Protein AF-A0A7K3QLA0-F1 (afdb_monomer)

Organism: NCBI:txid2340725

Sequence (84 aa):
MRTLAMDIDRRFGGMQHGPTYQAVLKDKSQDDRYYEVLEFASLEAAGRSRHDPEARAFAERMAALCTSPPSFIECDLLESSRPS

Solvent-accessible surface area (backbone atoms only — not comparable to full-atom values): 5508 Å² total; per-residue (Å²): 108,74,73,56,57,57,52,47,61,71,53,39,80,74,43,96,56,35,57,79,41,77,48,80,45,71,44,91,91,39,92,91,41,71,48,77,49,74,40,52,93,39,72,67,38,53,53,51,43,66,71,32,68,68,52,40,58,47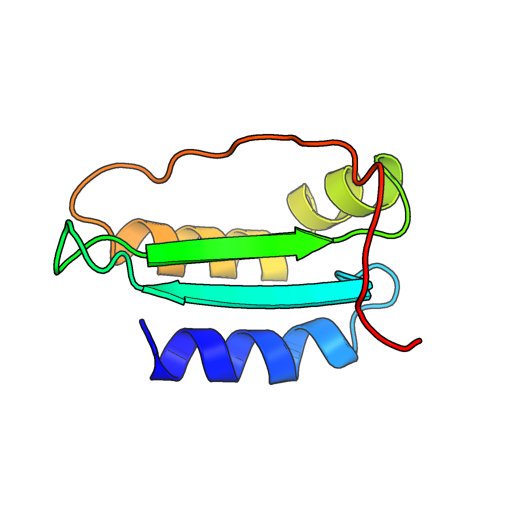,52,51,58,54,40,72,73,43,99,54,82,76,86,87,82,90,78,84,86,86,78,77,90,70,85,130

Radius of gyration: 13.28 Å; Cα contacts (8 Å, |Δi|>4): 59; chains: 1; bounding box: 36×25×33 Å

Secondary structure (DSSP, 8-state):
-HHHHHHHHHHHTT-TT--SEEEEEE-SSSTT-EEEEEE-S-HHHHHHHHH-HHHHHHHHHHHTT-SSPPP----------S--

pLDDT: mean 76.89, std 11.84, range [53.16, 95.56]

Mean predicted aligned error: 6.94 Å

Structure (mmCIF, N/CA/C/O backbone):
data_AF-A0A7K3QLA0-F1
#
_entry.id   AF-A0A7K3QLA0-F1
#
loop_
_atom_site.group_PDB
_atom_site.id
_atom_site.type_symbol
_atom_site.label_atom_id
_atom_site.label_alt_id
_atom_site.label_comp_id
_atom_site.label_asym_id
_atom_site.label_entity_id
_atom_site.label_seq_id
_atom_site.pdbx_PDB_ins_code
_atom_site.Cartn_x
_atom_site.Cartn_y
_atom_site.Cartn_z
_atom_site.occupancy
_atom_site.B_iso_or_equiv
_atom_site.auth_seq_id
_atom_site.auth_comp_id
_atom_site.auth_asym_id
_atom_site.auth_atom_id
_atom_site.pdbx_PDB_model_num
ATOM 1 N N . MET A 1 1 ? -9.865 -10.317 4.322 1.00 58.09 1 MET A N 1
ATOM 2 C CA . MET A 1 1 ? -8.693 -9.590 3.780 1.00 58.09 1 MET A CA 1
ATOM 3 C C . MET A 1 1 ? -7.362 -10.316 3.958 1.00 58.09 1 MET A C 1
ATOM 5 O O . MET A 1 1 ? -6.707 -10.510 2.951 1.00 58.09 1 MET A O 1
ATOM 9 N N . ARG A 1 2 ? -6.949 -10.759 5.160 1.00 55.88 2 ARG A N 1
ATOM 10 C CA . ARG A 1 2 ? -5.605 -11.352 5.380 1.00 55.88 2 ARG A CA 1
ATOM 11 C C . ARG A 1 2 ? -5.246 -12.525 4.447 1.00 55.88 2 ARG A C 1
ATOM 13 O O . ARG A 1 2 ? -4.155 -12.534 3.898 1.00 55.88 2 ARG A O 1
ATOM 20 N N . THR A 1 3 ? -6.160 -13.472 4.236 1.00 58.31 3 THR A N 1
ATOM 21 C CA . THR A 1 3 ? -5.942 -14.606 3.317 1.00 58.31 3 THR A CA 1
ATOM 22 C C . THR A 1 3 ? -5.833 -14.157 1.859 1.00 58.31 3 THR A C 1
ATOM 24 O O . THR A 1 3 ? -4.988 -14.662 1.136 1.00 58.31 3 THR A O 1
ATOM 27 N N . LEU A 1 4 ? -6.619 -13.154 1.445 1.00 59.09 4 LEU A N 1
ATOM 28 C CA . LEU A 1 4 ? -6.510 -12.584 0.100 1.00 59.09 4 LEU A CA 1
ATOM 29 C C . LEU A 1 4 ? -5.206 -11.805 -0.084 1.00 59.09 4 LEU A C 1
ATOM 31 O O . LEU A 1 4 ? -4.579 -11.966 -1.112 1.00 59.09 4 LEU A O 1
ATOM 35 N N . ALA A 1 5 ? -4.757 -11.030 0.907 1.00 56.97 5 ALA A N 1
ATOM 36 C CA . ALA A 1 5 ? -3.469 -10.333 0.860 1.00 56.97 5 ALA A CA 1
ATOM 37 C C . ALA A 1 5 ? -2.285 -11.287 0.617 1.00 56.97 5 ALA A C 1
ATOM 39 O O . ALA A 1 5 ? -1.364 -10.961 -0.120 1.00 56.97 5 ALA A O 1
ATOM 40 N N . MET A 1 6 ? -2.338 -12.488 1.198 1.00 56.50 6 MET A N 1
ATOM 41 C CA . MET A 1 6 ? -1.347 -13.543 0.962 1.00 56.50 6 MET A CA 1
ATOM 42 C C . MET A 1 6 ? -1.443 -14.146 -0.450 1.00 56.50 6 MET A C 1
ATOM 44 O O . MET A 1 6 ? -0.425 -14.536 -1.016 1.00 56.50 6 MET A O 1
ATOM 48 N N . ASP A 1 7 ? -2.639 -14.188 -1.046 1.00 60.69 7 ASP A N 1
ATOM 49 C CA . ASP A 1 7 ? -2.810 -14.584 -2.451 1.00 60.69 7 ASP A CA 1
ATOM 50 C C . ASP A 1 7 ? -2.259 -13.532 -3.423 1.00 60.69 7 ASP A C 1
ATOM 52 O O . ASP A 1 7 ? -1.861 -13.889 -4.532 1.00 60.69 7 ASP A O 1
ATOM 56 N N . ILE A 1 8 ? -2.219 -12.257 -3.021 1.00 56.88 8 ILE A N 1
ATOM 57 C CA . ILE A 1 8 ? -1.693 -11.160 -3.838 1.00 56.88 8 ILE A CA 1
ATOM 58 C C . ILE A 1 8 ? -0.180 -11.301 -4.055 1.00 56.88 8 ILE A C 1
ATOM 60 O O . ILE A 1 8 ? 0.287 -11.265 -5.196 1.00 56.88 8 ILE A O 1
ATOM 64 N N . ASP A 1 9 ? 0.558 -11.551 -2.974 1.00 54.94 9 ASP A N 1
ATOM 65 C CA . ASP A 1 9 ? 2.017 -11.726 -2.971 1.00 54.94 9 ASP A CA 1
ATOM 66 C C . ASP A 1 9 ? 2.439 -12.902 -3.879 1.00 54.94 9 ASP A C 1
ATOM 68 O O . ASP A 1 9 ? 3.360 -12.815 -4.693 1.00 54.94 9 ASP A O 1
ATOM 72 N N . ARG A 1 10 ? 1.653 -13.992 -3.857 1.00 58.44 10 ARG A N 1
ATOM 73 C CA . ARG A 1 10 ? 1.850 -15.169 -4.722 1.00 58.44 10 ARG A CA 1
ATOM 74 C C . ARG A 1 10 ? 1.621 -14.884 -6.212 1.00 58.44 10 ARG A C 1
ATOM 76 O O . ARG A 1 10 ? 2.078 -15.659 -7.050 1.00 58.44 10 ARG A O 1
ATOM 83 N N . ARG A 1 11 ? 0.872 -13.833 -6.555 1.00 57.81 11 ARG A N 1
ATOM 84 C CA . ARG A 1 11 ? 0.418 -13.552 -7.926 1.00 57.81 11 ARG A CA 1
ATOM 85 C C . ARG A 1 11 ? 1.275 -12.505 -8.623 1.00 57.81 11 ARG A C 1
ATOM 87 O O . ARG A 1 11 ? 1.624 -12.683 -9.787 1.00 57.81 11 ARG A O 1
ATOM 94 N N . PHE A 1 12 ? 1.666 -11.455 -7.906 1.00 58.97 12 PHE A N 1
ATOM 95 C CA . PHE A 1 12 ? 2.500 -10.398 -8.475 1.00 58.97 12 PHE A CA 1
ATOM 96 C C . PHE A 1 12 ? 3.975 -10.782 -8.611 1.00 58.97 12 PHE A C 1
ATOM 98 O O . PHE A 1 12 ? 4.639 -10.249 -9.497 1.00 58.97 12 PHE A O 1
ATOM 105 N N . GLY A 1 13 ? 4.463 -11.773 -7.854 1.00 54.62 13 GLY A N 1
ATOM 106 C CA . GLY A 1 13 ? 5.827 -12.304 -7.993 1.00 54.62 13 GLY A CA 1
ATOM 107 C C . GLY A 1 13 ? 6.168 -12.904 -9.371 1.00 54.62 13 GLY A C 1
ATOM 108 O O . GLY A 1 13 ? 7.330 -13.206 -9.627 1.00 54.62 13 GLY A O 1
ATOM 109 N N . GLY A 1 14 ? 5.183 -13.069 -10.266 1.00 53.16 14 GLY A N 1
ATOM 110 C CA . GLY A 1 14 ? 5.369 -13.526 -11.651 1.00 53.16 14 GLY A CA 1
ATOM 111 C C . GLY A 1 14 ? 4.983 -12.511 -12.735 1.00 53.16 14 GLY A C 1
ATOM 112 O O . GLY A 1 14 ? 5.103 -12.823 -13.920 1.00 53.16 14 GLY A O 1
ATOM 113 N N . MET A 1 15 ? 4.510 -11.312 -12.375 1.00 60.53 15 MET A N 1
ATOM 114 C CA . MET A 1 15 ? 4.110 -10.305 -13.360 1.00 60.53 15 MET A CA 1
ATOM 115 C C . MET A 1 15 ? 5.335 -9.524 -13.836 1.00 60.53 15 MET A C 1
ATOM 117 O O . MET A 1 15 ? 6.007 -8.870 -13.045 1.00 60.53 15 MET A O 1
ATOM 121 N N . GLN A 1 16 ? 5.594 -9.533 -15.148 1.00 57.66 16 GLN A N 1
ATOM 122 C CA . GLN A 1 16 ? 6.756 -8.876 -15.772 1.00 57.66 16 GLN A CA 1
ATOM 123 C C . GLN A 1 16 ? 6.849 -7.360 -15.464 1.00 57.66 16 GLN A C 1
ATOM 125 O O . GLN A 1 16 ? 7.917 -6.767 -15.597 1.00 57.66 16 GLN A O 1
ATOM 130 N N . HIS A 1 17 ? 5.746 -6.748 -15.012 1.00 63.84 17 HIS A N 1
ATOM 131 C CA . HIS A 1 17 ? 5.638 -5.350 -14.574 1.00 63.84 17 HIS A CA 1
ATOM 132 C C . HIS A 1 17 ? 4.841 -5.193 -13.261 1.00 63.84 17 HIS A C 1
ATOM 134 O O . HIS A 1 17 ? 4.134 -4.202 -13.075 1.00 63.84 17 HIS A O 1
ATOM 140 N N . GLY A 1 18 ? 4.895 -6.196 -12.380 1.00 70.12 18 GLY A N 1
ATOM 141 C CA . GLY A 1 18 ? 4.246 -6.149 -11.069 1.00 70.12 18 GLY A CA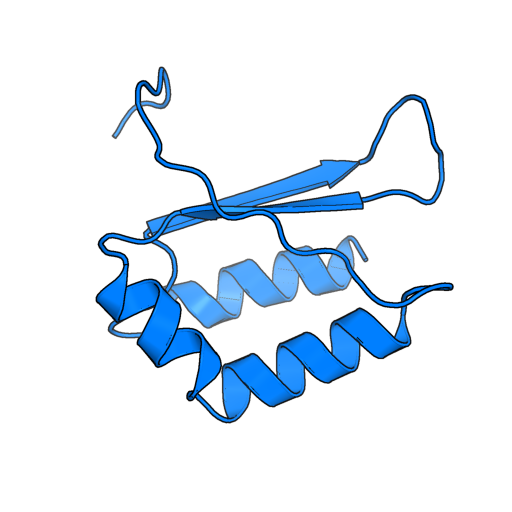 1
ATOM 142 C C . GLY A 1 18 ? 4.899 -5.154 -10.095 1.00 70.12 18 GLY A C 1
ATOM 143 O O . GLY A 1 18 ? 5.940 -4.567 -10.407 1.00 70.12 18 GLY A O 1
ATOM 144 N N . PRO A 1 19 ? 4.294 -4.950 -8.913 1.00 79.50 19 PRO A N 1
ATOM 145 C CA . PRO A 1 19 ? 4.907 -4.182 -7.840 1.00 79.50 19 PRO A CA 1
ATOM 146 C C . PRO A 1 19 ? 6.275 -4.761 -7.445 1.00 79.50 19 PRO A C 1
ATOM 148 O O . PRO A 1 19 ? 6.441 -5.974 -7.335 1.00 79.50 19 PRO A O 1
ATOM 151 N N . THR A 1 20 ? 7.251 -3.884 -7.208 1.00 83.31 20 THR A N 1
ATOM 152 C CA . THR A 1 20 ? 8.580 -4.231 -6.674 1.00 83.31 20 THR A CA 1
ATOM 153 C C . THR A 1 20 ? 8.535 -4.499 -5.175 1.00 83.31 20 THR A C 1
ATOM 155 O O . THR A 1 20 ? 9.408 -5.172 -4.632 1.00 83.31 20 THR A O 1
ATOM 158 N N . TYR A 1 21 ? 7.509 -3.980 -4.504 1.00 83.75 21 TYR A N 1
ATOM 159 C CA . TYR A 1 21 ? 7.234 -4.240 -3.105 1.00 83.75 21 TYR A CA 1
ATOM 160 C C . TYR A 1 21 ? 5.746 -4.156 -2.811 1.00 83.75 21 TYR A C 1
ATOM 162 O O . TYR A 1 21 ? 5.023 -3.330 -3.374 1.00 83.75 21 TYR A O 1
ATOM 170 N N . GLN A 1 22 ? 5.324 -4.975 -1.854 1.00 81.12 22 GLN A N 1
ATOM 171 C CA . GLN A 1 22 ? 3.979 -4.965 -1.330 1.00 81.12 22 GLN A CA 1
ATOM 172 C C . GLN A 1 22 ? 3.974 -5.050 0.196 1.00 81.12 22 GLN A C 1
ATOM 174 O O . GLN A 1 22 ? 4.738 -5.800 0.805 1.00 81.12 22 GLN A O 1
ATOM 179 N N . ALA A 1 23 ? 3.049 -4.322 0.818 1.00 84.44 23 ALA A N 1
ATOM 180 C CA . ALA A 1 23 ? 2.678 -4.540 2.208 1.00 84.44 23 ALA A CA 1
ATOM 181 C C . ALA A 1 23 ? 1.179 -4.353 2.424 1.00 84.44 23 ALA A C 1
ATOM 183 O O . ALA A 1 23 ? 0.554 -3.481 1.825 1.00 84.44 23 ALA A O 1
ATOM 184 N N . VAL A 1 24 ? 0.618 -5.129 3.352 1.00 85.19 24 VAL A N 1
ATOM 185 C CA . VAL A 1 24 ? -0.751 -4.937 3.838 1.00 85.19 24 VAL A CA 1
ATOM 186 C C . VAL A 1 24 ? -0.715 -4.545 5.304 1.00 85.19 24 VAL A C 1
ATOM 188 O O . VAL A 1 24 ? -0.149 -5.246 6.143 1.00 85.19 24 VAL A O 1
ATOM 191 N N . LEU A 1 25 ? -1.341 -3.415 5.610 1.00 87.69 25 LEU A N 1
ATOM 192 C CA . LEU A 1 25 ? -1.389 -2.823 6.939 1.00 87.69 25 LEU A CA 1
ATOM 193 C C . LEU A 1 25 ? -2.822 -2.906 7.467 1.00 87.69 25 LEU A C 1
ATOM 195 O O . LEU A 1 25 ? -3.768 -2.603 6.742 1.00 87.69 25 LEU A O 1
ATOM 199 N N . LYS A 1 26 ? -2.993 -3.282 8.738 1.00 89.50 26 LYS A N 1
ATOM 200 C CA . LYS A 1 26 ? -4.259 -3.091 9.460 1.00 89.50 26 LYS A CA 1
ATOM 201 C C . LYS A 1 26 ? -4.171 -1.783 10.243 1.00 89.50 26 LYS A C 1
ATOM 203 O O . LYS A 1 26 ? -3.215 -1.591 10.997 1.00 89.50 26 LYS A O 1
ATOM 208 N N . ASP A 1 27 ? -5.162 -0.914 10.087 1.00 92.12 27 ASP A N 1
ATOM 209 C CA . ASP A 1 27 ? -5.272 0.292 10.901 1.00 92.12 27 ASP A CA 1
ATOM 210 C C . ASP A 1 27 ? -5.520 -0.096 12.368 1.00 92.12 27 ASP A C 1
ATOM 212 O O . ASP A 1 27 ? -6.430 -0.860 12.687 1.00 92.12 27 ASP A O 1
ATOM 216 N N . LYS A 1 28 ? -4.682 0.405 13.280 1.00 93.06 28 LYS A N 1
ATOM 217 C CA . LYS A 1 28 ? -4.811 0.117 14.719 1.00 93.06 28 LYS A CA 1
ATOM 218 C C . LYS A 1 28 ? -5.907 0.946 15.390 1.00 93.06 28 LYS A C 1
ATOM 220 O O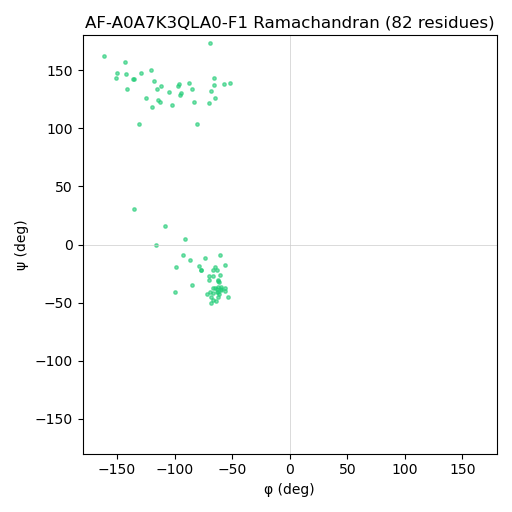 . LYS A 1 28 ? -6.309 0.614 16.498 1.00 93.06 28 LYS A O 1
ATOM 225 N N . SER A 1 29 ? -6.334 2.035 14.754 1.00 95.56 29 SER A N 1
ATOM 226 C CA . SER A 1 29 ? -7.350 2.965 15.255 1.00 95.56 29 SER A CA 1
ATOM 227 C C . SER A 1 29 ? -8.738 2.713 14.663 1.00 95.56 29 SER A C 1
ATOM 229 O O . SER A 1 29 ? -9.733 3.148 15.236 1.00 95.56 29 SER A O 1
ATOM 231 N N . GLN A 1 30 ? -8.814 2.004 13.532 1.00 89.81 30 GLN A N 1
ATOM 232 C CA . GLN A 1 30 ? -10.056 1.665 12.840 1.00 89.81 30 GLN A CA 1
ATOM 233 C C . GLN A 1 30 ? -10.074 0.172 12.505 1.00 89.81 30 GLN A C 1
ATOM 235 O O . GLN A 1 30 ? -9.414 -0.269 11.569 1.00 89.81 30 GLN A O 1
ATOM 240 N N . ASP A 1 31 ? -10.843 -0.606 13.268 1.00 83.31 31 ASP A N 1
ATOM 241 C CA . ASP A 1 31 ? -10.747 -2.072 13.273 1.00 83.31 31 ASP A CA 1
ATOM 242 C C . ASP A 1 31 ? -11.029 -2.759 11.926 1.00 83.31 31 ASP A C 1
ATOM 244 O O . ASP A 1 31 ? -10.471 -3.828 11.668 1.00 83.31 31 ASP A O 1
ATOM 248 N N . ASP A 1 32 ? -11.814 -2.120 11.057 1.00 85.44 32 ASP A N 1
ATOM 249 C CA . ASP A 1 32 ? -12.184 -2.629 9.730 1.00 85.44 32 ASP A CA 1
ATOM 250 C C . ASP A 1 32 ? -11.500 -1.875 8.578 1.00 85.44 32 ASP A C 1
ATOM 252 O O . ASP A 1 32 ? -11.914 -1.975 7.421 1.00 85.44 32 ASP A O 1
ATOM 256 N N . ARG A 1 33 ? -10.439 -1.110 8.868 1.00 87.75 33 ARG A N 1
ATOM 257 C CA . ARG A 1 33 ? -9.668 -0.397 7.846 1.00 87.75 33 ARG A CA 1
ATOM 258 C C . ARG A 1 33 ? -8.333 -1.083 7.588 1.00 87.75 33 ARG A C 1
ATOM 260 O O . ARG A 1 33 ? -7.552 -1.367 8.496 1.00 87.75 33 ARG A O 1
ATOM 267 N N . TYR A 1 34 ? -8.059 -1.293 6.309 1.00 87.69 34 TYR A N 1
ATOM 268 C CA . TYR A 1 34 ? -6.823 -1.885 5.822 1.00 87.69 34 TYR A CA 1
ATOM 269 C C . TYR A 1 34 ? -6.234 -1.009 4.723 1.00 87.69 34 TYR A C 1
ATOM 271 O O . TYR A 1 34 ? -6.972 -0.391 3.955 1.00 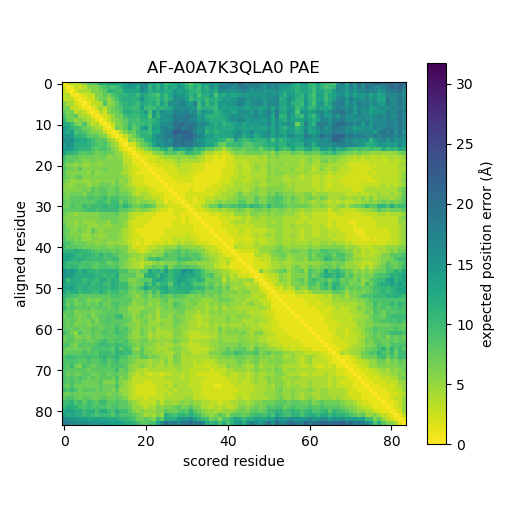87.69 34 TYR A O 1
ATOM 279 N N . TYR A 1 35 ? -4.908 -0.987 4.649 1.00 87.88 35 TYR A N 1
ATOM 280 C CA . TYR A 1 35 ? -4.162 -0.324 3.588 1.00 87.88 35 TYR A CA 1
ATOM 281 C C . TYR A 1 35 ? -3.342 -1.357 2.833 1.00 87.88 35 TYR A C 1
ATOM 283 O O . TYR A 1 35 ? -2.755 -2.255 3.438 1.00 87.88 35 TYR A O 1
ATOM 291 N N . GLU A 1 36 ? -3.275 -1.195 1.522 1.00 85.69 36 GLU A N 1
ATOM 292 C CA . GLU A 1 36 ? -2.348 -1.915 0.666 1.00 85.69 36 GLU A CA 1
ATOM 293 C C . GLU A 1 36 ? -1.348 -0.909 0.098 1.00 85.69 36 GLU A C 1
ATOM 295 O O . GLU A 1 36 ? -1.735 0.093 -0.502 1.00 85.69 36 GLU A O 1
ATOM 300 N N . VAL A 1 37 ? -0.064 -1.157 0.342 1.00 88.38 37 VAL A N 1
ATOM 301 C CA . VAL A 1 37 ? 1.043 -0.371 -0.197 1.00 88.38 37 VAL A CA 1
ATOM 302 C C . VAL A 1 37 ? 1.634 -1.161 -1.348 1.00 88.38 37 VAL A C 1
ATOM 304 O O . VAL A 1 37 ? 2.105 -2.276 -1.135 1.00 88.38 37 VAL A O 1
ATOM 307 N N . LEU A 1 38 ? 1.610 -0.573 -2.541 1.00 85.31 38 LEU A N 1
ATOM 308 C CA . LEU A 1 38 ? 2.208 -1.126 -3.750 1.00 85.31 38 LEU A CA 1
ATOM 309 C C . LEU A 1 38 ? 3.264 -0.148 -4.248 1.00 85.31 38 LEU A C 1
ATOM 311 O O . LEU A 1 38 ? 2.953 0.998 -4.570 1.00 85.31 38 LEU A O 1
ATOM 315 N N . GLU A 1 39 ? 4.506 -0.603 -4.299 1.00 87.81 39 GLU A N 1
ATOM 316 C CA . GLU A 1 39 ? 5.594 0.135 -4.925 1.00 87.81 39 GLU A CA 1
ATOM 317 C C . GLU A 1 39 ? 5.796 -0.391 -6.338 1.00 87.81 39 GLU A C 1
ATOM 319 O O . GLU A 1 39 ? 5.813 -1.601 -6.550 1.00 87.81 39 GLU A O 1
ATOM 324 N N . PHE A 1 40 ? 5.972 0.504 -7.303 1.00 86.50 40 PHE A N 1
ATOM 325 C CA . PHE A 1 40 ? 6.267 0.143 -8.684 1.00 86.50 40 PHE A CA 1
ATOM 326 C C . PHE A 1 40 ? 7.595 0.759 -9.105 1.00 86.50 40 PHE A C 1
ATOM 328 O O . PHE A 1 40 ? 7.940 1.858 -8.680 1.00 86.50 40 PHE A O 1
ATOM 335 N N . ALA A 1 41 ? 8.297 0.088 -10.020 1.00 83.88 41 ALA A N 1
ATOM 336 C CA . ALA A 1 41 ? 9.547 0.595 -10.583 1.00 83.88 41 ALA A CA 1
ATOM 337 C C . ALA A 1 41 ? 9.371 1.909 -11.374 1.00 83.88 41 ALA A C 1
ATOM 3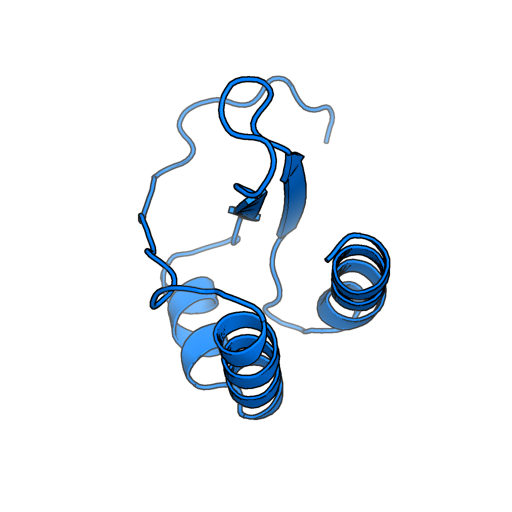39 O O . ALA A 1 41 ? 10.340 2.635 -11.585 1.00 83.88 41 ALA A O 1
ATOM 340 N N . SER A 1 42 ? 8.157 2.202 -11.857 1.00 82.88 42 SER A N 1
ATOM 341 C CA . SER A 1 42 ? 7.835 3.451 -12.552 1.00 82.88 42 SER A CA 1
ATOM 342 C C . SER A 1 42 ? 6.329 3.729 -12.593 1.00 82.88 42 SER A C 1
ATOM 344 O O . SER A 1 42 ? 5.504 2.819 -12.459 1.00 82.88 42 SER A O 1
ATOM 346 N N . LEU A 1 43 ? 5.971 4.987 -12.870 1.00 77.38 43 LEU A N 1
ATOM 347 C CA . LEU A 1 43 ? 4.585 5.399 -13.114 1.00 77.38 43 LEU A CA 1
ATOM 348 C C . LEU A 1 43 ? 3.964 4.665 -14.315 1.00 77.38 43 LEU A C 1
ATOM 350 O O . LEU A 1 43 ? 2.802 4.272 -14.265 1.00 77.38 43 LEU A O 1
ATOM 354 N N . GLU A 1 44 ? 4.735 4.422 -15.383 1.00 77.88 44 GLU A N 1
ATOM 355 C CA . GLU A 1 44 ? 4.254 3.621 -16.517 1.00 77.88 44 GLU A CA 1
ATOM 356 C C . GLU A 1 44 ? 3.903 2.190 -16.099 1.00 77.88 44 GLU A C 1
ATOM 358 O O . GLU A 1 44 ? 2.879 1.665 -16.536 1.00 77.88 44 GLU A O 1
ATOM 363 N N . ALA A 1 45 ? 4.725 1.552 -15.260 1.00 73.69 45 ALA A N 1
ATOM 364 C CA . ALA A 1 45 ? 4.450 0.202 -14.773 1.00 73.69 45 ALA A CA 1
ATOM 365 C C . ALA A 1 45 ? 3.160 0.169 -13.932 1.00 73.69 45 ALA A C 1
ATOM 367 O O . ALA A 1 45 ? 2.320 -0.712 -14.130 1.00 73.69 45 ALA A O 1
ATOM 368 N N . ALA A 1 46 ? 2.949 1.182 -13.084 1.00 74.25 46 ALA A N 1
ATOM 369 C CA . ALA A 1 46 ? 1.705 1.358 -12.335 1.00 74.25 46 ALA A CA 1
ATOM 370 C C . ALA A 1 46 ? 0.488 1.590 -13.255 1.00 74.25 46 ALA A C 1
ATOM 372 O O . ALA A 1 46 ? -0.594 1.069 -13.005 1.00 74.25 46 ALA A O 1
ATOM 373 N N . GLY A 1 47 ? 0.646 2.335 -14.352 1.00 73.69 47 GLY A N 1
ATOM 374 C CA . GLY A 1 47 ? -0.412 2.516 -15.350 1.00 73.69 47 GLY A CA 1
ATOM 375 C C . GLY A 1 47 ? -0.755 1.222 -16.096 1.00 73.69 47 GLY A C 1
ATOM 376 O O . GLY A 1 47 ? -1.927 0.903 -16.289 1.00 73.69 47 GLY A O 1
ATOM 377 N N . ARG A 1 48 ? 0.255 0.432 -16.477 1.00 69.88 48 ARG A N 1
ATOM 378 C CA . ARG A 1 48 ? 0.064 -0.844 -17.189 1.00 69.88 48 ARG A CA 1
ATOM 379 C C . ARG A 1 48 ? -0.661 -1.879 -16.336 1.00 69.88 48 ARG A C 1
ATOM 381 O O . ARG A 1 48 ? -1.524 -2.575 -16.863 1.00 69.88 48 ARG A O 1
ATOM 388 N N . SER A 1 49 ? -0.386 -1.933 -15.032 1.00 65.44 49 SER A N 1
ATOM 389 C CA . SER A 1 49 ? -1.106 -2.833 -14.123 1.00 65.44 49 SER A CA 1
ATOM 390 C C . SER A 1 49 ? -2.604 -2.507 -14.048 1.00 65.44 49 SER A C 1
ATOM 392 O O . SER A 1 49 ? -3.416 -3.419 -13.957 1.00 65.44 49 SER A O 1
ATOM 394 N N . ARG A 1 50 ? -3.015 -1.238 -14.201 1.00 67.12 50 ARG A N 1
ATOM 395 C CA . ARG A 1 50 ? -4.443 -0.855 -14.255 1.00 67.12 50 ARG A CA 1
ATOM 396 C C . ARG A 1 50 ? -5.165 -1.378 -15.504 1.00 67.12 50 ARG A C 1
ATOM 398 O O . ARG A 1 50 ? -6.383 -1.555 -15.472 1.00 67.12 50 ARG A O 1
ATOM 405 N N . HIS A 1 51 ? -4.439 -1.599 -16.600 1.00 68.00 51 HIS A N 1
ATOM 406 C CA . HIS A 1 51 ? -4.982 -2.130 -17.856 1.00 68.00 51 HIS A CA 1
ATOM 407 C C . HIS A 1 51 ? -4.884 -3.654 -17.963 1.00 68.00 51 HIS A C 1
ATOM 409 O O . HIS A 1 51 ? -5.480 -4.236 -18.871 1.00 68.00 51 HIS A O 1
ATOM 415 N N . ASP A 1 52 ? -4.172 -4.299 -17.039 1.00 73.31 52 ASP A N 1
ATOM 416 C CA . ASP A 1 52 ? -4.084 -5.748 -16.968 1.00 73.31 52 ASP A CA 1
ATOM 417 C C . ASP A 1 52 ? -5.438 -6.343 -16.511 1.00 73.31 52 ASP A C 1
ATOM 419 O O . ASP A 1 52 ? -5.952 -5.990 -15.441 1.00 73.31 52 ASP A O 1
ATOM 423 N N . PRO A 1 53 ? -6.065 -7.234 -17.306 1.00 73.31 53 PRO A N 1
ATOM 424 C CA . PRO A 1 53 ? -7.367 -7.808 -16.969 1.00 73.31 53 PRO A CA 1
ATOM 425 C C . PRO A 1 53 ? -7.376 -8.615 -15.666 1.00 73.31 53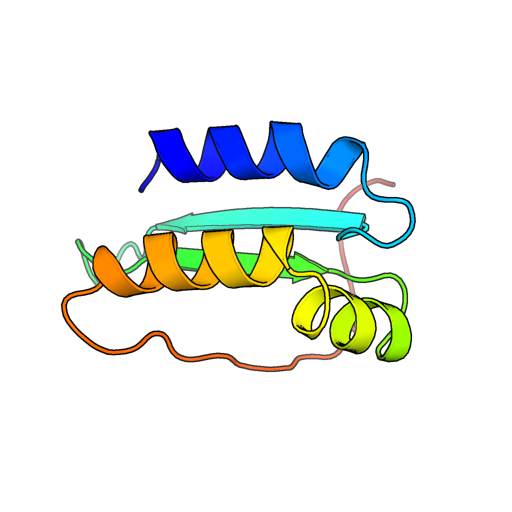 PRO A C 1
ATOM 427 O O . PRO A 1 53 ? -8.396 -8.639 -14.971 1.00 73.31 53 PRO A O 1
ATOM 430 N N . GLU A 1 54 ? -6.268 -9.279 -15.327 1.00 70.06 54 GLU A N 1
ATOM 431 C CA . GLU A 1 54 ? -6.141 -10.066 -14.103 1.00 70.06 54 GLU A CA 1
ATOM 432 C C . GLU A 1 54 ? -6.044 -9.148 -12.881 1.00 70.06 54 GLU A C 1
ATOM 434 O O . GLU A 1 54 ? -6.754 -9.370 -11.891 1.00 70.06 54 GLU A O 1
ATOM 439 N N . ALA A 1 55 ? -5.262 -8.070 -12.984 1.00 71.19 55 ALA A N 1
ATOM 440 C CA . ALA A 1 55 ? -5.179 -7.037 -11.956 1.00 71.19 55 ALA A CA 1
ATOM 441 C C . ALA A 1 55 ? -6.527 -6.324 -11.746 1.00 71.19 55 ALA A C 1
ATOM 4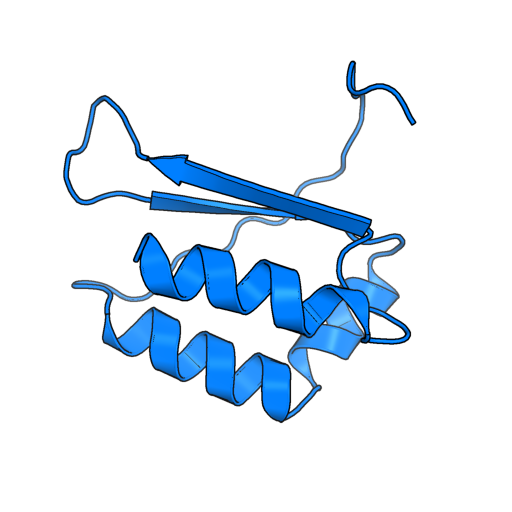43 O O . ALA A 1 55 ? -6.948 -6.120 -10.605 1.00 71.19 55 ALA A O 1
ATOM 444 N N . ARG A 1 56 ? -7.268 -6.021 -12.823 1.00 75.00 56 ARG A N 1
ATOM 445 C CA . ARG A 1 56 ? -8.609 -5.418 -12.725 1.00 75.00 56 ARG A CA 1
ATOM 446 C C . ARG A 1 56 ? -9.615 -6.348 -12.047 1.00 75.00 56 ARG A C 1
ATOM 448 O O . ARG A 1 56 ? -10.291 -5.931 -11.111 1.00 75.00 56 ARG A O 1
ATOM 455 N N . ALA A 1 57 ? -9.684 -7.615 -12.458 1.00 77.31 57 ALA A N 1
ATOM 456 C CA . ALA A 1 57 ? -10.574 -8.597 -11.833 1.00 77.31 57 ALA A CA 1
ATOM 457 C C . ALA A 1 57 ? -10.226 -8.828 -10.353 1.00 77.31 57 ALA A C 1
ATOM 459 O O . ALA A 1 57 ? -11.076 -9.168 -9.527 1.00 77.31 57 ALA A O 1
ATOM 460 N N . PHE A 1 58 ? -8.951 -8.691 -9.993 1.00 74.12 58 PHE A N 1
ATOM 461 C CA . PHE A 1 58 ? -8.526 -8.713 -8.603 1.00 74.12 58 PHE A CA 1
ATOM 462 C C . PHE A 1 58 ? -9.012 -7.474 -7.832 1.00 74.12 58 PHE A C 1
ATOM 464 O O . PHE A 1 58 ? -9.659 -7.627 -6.796 1.00 74.12 58 PHE A O 1
ATOM 471 N N . ALA A 1 59 ? -8.787 -6.272 -8.368 1.00 75.31 59 ALA A N 1
ATOM 472 C CA . ALA A 1 59 ? -9.258 -5.025 -7.771 1.00 75.31 59 ALA A CA 1
ATOM 473 C C . ALA A 1 59 ? -10.784 -5.016 -7.563 1.00 75.31 59 ALA A C 1
ATOM 475 O O . ALA A 1 59 ? -11.257 -4.596 -6.511 1.00 75.31 59 ALA A O 1
ATOM 476 N N . GLU A 1 60 ? -11.558 -5.550 -8.513 1.00 81.19 60 GLU A N 1
ATOM 477 C CA . GLU A 1 60 ? -13.015 -5.709 -8.390 1.00 81.19 60 GLU A CA 1
ATOM 478 C C . GLU A 1 60 ? -13.405 -6.641 -7.232 1.00 81.19 60 GLU A C 1
ATOM 480 O O . GLU A 1 60 ? -14.278 -6.307 -6.429 1.00 81.19 60 GLU A O 1
ATOM 485 N N . ARG A 1 61 ? -12.726 -7.788 -7.092 1.00 79.81 61 ARG A N 1
ATOM 486 C CA . ARG A 1 61 ? -12.942 -8.709 -5.961 1.00 79.81 61 ARG A CA 1
ATOM 487 C C . ARG A 1 61 ? -12.597 -8.064 -4.624 1.00 79.81 61 ARG A C 1
ATOM 489 O O . ARG A 1 61 ? -13.295 -8.313 -3.648 1.00 79.81 61 ARG A O 1
ATOM 496 N N . MET A 1 62 ? -11.560 -7.231 -4.579 1.00 75.88 62 MET A N 1
ATOM 497 C CA . MET A 1 62 ? -11.192 -6.479 -3.378 1.00 75.88 62 MET A CA 1
ATOM 498 C C . MET A 1 62 ? -12.225 -5.408 -3.041 1.00 75.88 62 MET A C 1
ATOM 500 O O . MET A 1 62 ? -12.655 -5.320 -1.894 1.00 75.88 62 MET A O 1
ATOM 504 N N . ALA A 1 63 ? -12.678 -4.645 -4.037 1.00 81.94 63 ALA A N 1
ATOM 505 C CA . ALA A 1 63 ? -13.707 -3.629 -3.859 1.00 81.94 63 ALA A CA 1
ATOM 506 C C . ALA A 1 63 ? -15.023 -4.228 -3.338 1.00 81.94 63 ALA A C 1
ATOM 508 O O . ALA A 1 63 ? -15.664 -3.625 -2.483 1.00 81.94 63 ALA A O 1
ATOM 509 N N . ALA A 1 64 ? -15.390 -5.436 -3.782 1.00 85.00 64 ALA A N 1
ATOM 510 C CA . ALA A 1 64 ? -16.582 -6.144 -3.311 1.00 85.00 64 ALA A CA 1
ATOM 511 C C . ALA A 1 64 ? -16.535 -6.535 -1.819 1.00 85.00 64 ALA A C 1
ATOM 513 O O . ALA A 1 64 ? -17.576 -6.810 -1.228 1.00 85.00 64 ALA A O 1
ATOM 514 N N . LEU A 1 65 ? -15.347 -6.571 -1.205 1.00 81.69 65 LEU A N 1
ATOM 515 C CA . LEU A 1 65 ? -15.187 -6.826 0.231 1.00 81.69 65 LEU A CA 1
ATOM 516 C C . LEU A 1 65 ? -15.303 -5.551 1.075 1.00 81.69 65 LEU A C 1
ATOM 518 O O . LEU A 1 65 ? -15.401 -5.645 2.299 1.00 81.69 65 LEU A O 1
ATOM 522 N N . CYS A 1 66 ? -15.255 -4.373 0.454 1.00 83.31 66 CYS A N 1
ATOM 523 C CA . CYS A 1 66 ? -15.290 -3.102 1.157 1.00 83.31 66 CYS A CA 1
ATOM 524 C C . CYS A 1 66 ? -16.737 -2.646 1.392 1.00 83.31 66 CYS A C 1
ATOM 526 O O . CYS A 1 66 ? -17.590 -2.724 0.511 1.00 83.31 66 CYS A O 1
ATOM 528 N N . THR A 1 67 ? -17.010 -2.099 2.578 1.00 84.56 67 THR A N 1
ATOM 529 C CA . THR A 1 67 ? -18.309 -1.486 2.922 1.00 84.56 67 THR A CA 1
ATOM 530 C C . THR A 1 67 ? -18.526 -0.125 2.246 1.00 84.56 67 THR A C 1
ATOM 532 O O . THR A 1 67 ? -19.638 0.399 2.239 1.00 84.56 67 THR A O 1
ATOM 535 N N . SER A 1 68 ? -17.474 0.432 1.647 1.00 83.75 68 SER A N 1
ATOM 536 C CA . SER A 1 68 ? -17.464 1.637 0.816 1.00 83.75 68 SER A CA 1
ATOM 537 C C . SER A 1 68 ? -16.458 1.466 -0.330 1.00 83.75 68 SER A C 1
ATOM 539 O O . SER A 1 68 ? -15.514 0.691 -0.170 1.00 83.75 68 SER A O 1
ATOM 541 N N . PRO A 1 69 ? -16.578 2.197 -1.456 1.00 82.94 69 PRO A N 1
ATOM 542 C CA . PRO A 1 69 ? -15.582 2.136 -2.527 1.00 82.94 69 PRO A CA 1
ATOM 543 C C . PRO A 1 69 ? -14.151 2.369 -2.004 1.00 82.94 69 PRO A C 1
ATOM 545 O O . PRO A 1 69 ? -13.961 3.240 -1.148 1.00 82.94 69 PRO A O 1
ATOM 548 N N . PRO A 1 70 ? -13.145 1.614 -2.484 1.00 85.25 70 PRO A N 1
ATOM 549 C CA . PRO A 1 70 ? -11.762 1.812 -2.067 1.00 85.25 70 PRO A CA 1
ATOM 550 C C . PRO A 1 70 ? -11.231 3.171 -2.541 1.00 85.25 70 PRO A C 1
ATOM 552 O O . PRO A 1 70 ? -11.532 3.626 -3.646 1.00 85.25 70 PRO A O 1
ATOM 555 N N . SER A 1 71 ? -10.414 3.807 -1.705 1.00 85.69 71 SER A N 1
ATOM 556 C CA . SER A 1 71 ? -9.683 5.030 -2.043 1.00 85.69 71 SER A CA 1
ATOM 557 C C . SER A 1 71 ? -8.267 4.699 -2.499 1.00 85.69 71 SER A C 1
ATOM 559 O O . SER A 1 71 ? -7.592 3.898 -1.853 1.00 85.69 71 SER A O 1
ATOM 561 N N . PHE A 1 72 ? -7.793 5.375 -3.544 1.00 84.12 72 PHE A N 1
ATOM 562 C CA . PHE A 1 72 ? -6.424 5.243 -4.039 1.00 84.12 72 PHE A CA 1
ATOM 563 C C . PHE A 1 72 ? -5.689 6.566 -3.864 1.00 84.12 72 PHE A C 1
ATOM 565 O O . PHE A 1 72 ? -6.230 7.622 -4.189 1.00 84.12 72 PHE A O 1
ATOM 572 N N . ILE A 1 73 ? -4.466 6.494 -3.347 1.00 87.62 73 ILE A N 1
ATOM 573 C CA . ILE A 1 73 ? -3.577 7.641 -3.165 1.00 87.62 73 ILE A CA 1
ATOM 574 C C . ILE A 1 73 ? -2.278 7.307 -3.892 1.00 87.62 73 ILE A C 1
ATOM 576 O O . ILE A 1 73 ? -1.706 6.243 -3.663 1.00 87.62 73 ILE A O 1
ATOM 580 N N . GLU A 1 74 ? -1.846 8.193 -4.783 1.00 87.94 74 GLU A N 1
ATOM 581 C CA . GLU A 1 74 ? -0.573 8.067 -5.494 1.00 87.94 74 GLU A CA 1
ATOM 582 C C . GLU A 1 74 ? 0.503 8.851 -4.741 1.00 87.94 74 GLU A C 1
ATOM 584 O O . GLU A 1 74 ? 0.292 10.008 -4.373 1.00 87.94 74 GLU A O 1
ATOM 589 N N . CYS A 1 75 ? 1.639 8.203 -4.490 1.00 90.25 75 CYS A N 1
ATOM 590 C CA . CYS A 1 75 ? 2.744 8.756 -3.716 1.00 90.25 75 CYS A CA 1
ATOM 591 C C . CYS A 1 75 ? 4.072 8.455 -4.412 1.00 90.25 75 CYS A C 1
ATOM 593 O O . CYS A 1 75 ? 4.268 7.340 -4.896 1.00 90.25 75 CYS A O 1
ATOM 595 N N . ASP A 1 76 ? 5.005 9.404 -4.358 1.00 90.88 76 ASP A N 1
ATOM 596 C CA . ASP A 1 76 ? 6.410 9.144 -4.666 1.00 90.88 76 ASP A CA 1
ATOM 597 C C . ASP A 1 76 ? 7.129 8.600 -3.424 1.00 90.88 76 ASP A C 1
ATOM 599 O O . ASP A 1 76 ? 7.003 9.142 -2.320 1.00 90.88 76 ASP A O 1
ATOM 603 N N . LEU A 1 77 ? 7.911 7.531 -3.598 1.00 89.25 77 LEU A N 1
ATOM 604 C CA . LEU A 1 77 ? 8.798 7.031 -2.551 1.00 89.25 77 LEU A CA 1
ATOM 605 C C . LEU A 1 77 ? 10.079 7.873 -2.534 1.00 89.25 77 LEU A C 1
ATOM 607 O O . LEU A 1 77 ? 10.946 7.706 -3.38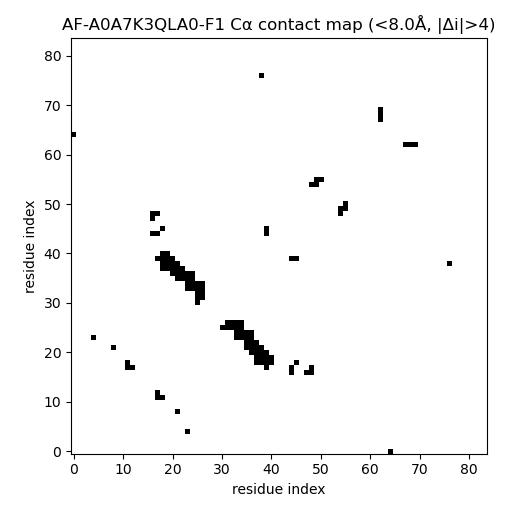8 1.00 89.25 77 LEU A O 1
ATOM 611 N N . LEU A 1 78 ? 10.199 8.773 -1.558 1.00 91.62 78 LEU A N 1
ATOM 612 C CA . LEU A 1 78 ? 11.377 9.641 -1.422 1.00 91.62 78 LEU A CA 1
ATOM 613 C C . LEU A 1 78 ? 12.528 8.971 -0.658 1.00 91.62 78 LEU A C 1
ATOM 615 O O . LEU A 1 78 ? 13.692 9.199 -0.971 1.00 91.62 78 LEU A O 1
ATOM 619 N N . GLU A 1 79 ? 12.209 8.146 0.341 1.00 90.06 79 GLU A N 1
ATOM 620 C CA . GLU A 1 79 ? 13.195 7.465 1.182 1.00 90.06 79 GLU A CA 1
ATOM 621 C C . GLU A 1 79 ? 12.634 6.132 1.697 1.00 90.06 79 GLU A C 1
ATOM 623 O O . GLU A 1 79 ? 11.449 6.021 2.023 1.00 90.06 79 GLU A O 1
ATOM 628 N N . SER A 1 80 ? 13.483 5.105 1.789 1.00 87.88 80 SER A N 1
ATOM 629 C CA . SER A 1 80 ? 13.132 3.834 2.423 1.00 87.88 80 SER A CA 1
ATOM 630 C C . SER A 1 80 ? 14.305 3.276 3.215 1.00 87.88 80 SER A C 1
ATOM 632 O O . SER A 1 80 ? 15.423 3.213 2.718 1.00 87.88 80 SER A O 1
ATOM 634 N N . SER A 1 81 ? 14.034 2.824 4.439 1.00 89.12 81 SER A N 1
ATOM 635 C CA . SER A 1 81 ? 15.004 2.124 5.289 1.00 89.12 81 SER A CA 1
ATOM 636 C C . SER A 1 81 ? 14.973 0.603 5.112 1.00 89.12 81 SER A C 1
ATOM 638 O O . SER A 1 81 ? 15.646 -0.119 5.850 1.00 89.12 81 SER A O 1
ATOM 640 N N . ARG A 1 82 ? 14.171 0.092 4.166 1.00 83.19 82 ARG A N 1
ATOM 641 C CA . ARG A 1 82 ? 14.116 -1.343 3.873 1.00 83.19 82 ARG A CA 1
ATOM 642 C C . ARG A 1 82 ? 15.436 -1.791 3.236 1.00 83.19 82 ARG A C 1
ATOM 644 O O . ARG A 1 82 ? 15.895 -1.131 2.306 1.00 83.19 82 ARG A O 1
ATOM 651 N N . PRO A 1 83 ? 16.039 -2.896 3.706 1.00 68.62 83 PRO A N 1
ATOM 652 C CA . PRO A 1 83 ? 17.178 -3.488 3.021 1.00 68.62 83 PRO A CA 1
ATOM 653 C C . PRO A 1 83 ? 16.731 -4.025 1.655 1.00 68.62 83 PRO A C 1
ATOM 655 O O . PRO A 1 83 ? 15.654 -4.615 1.547 1.00 68.62 83 PRO A O 1
ATOM 658 N N . SER A 1 84 ? 17.554 -3.770 0.638 1.00 60.06 84 SER A N 1
ATOM 659 C CA . SER A 1 84 ? 17.404 -4.240 -0.746 1.00 60.06 84 SER A CA 1
ATOM 660 C C . SER A 1 84 ? 17.698 -5.724 -0.896 1.00 60.06 84 SER A C 1
ATOM 662 O O . SER A 1 84 ? 18.719 -6.146 -0.301 1.00 60.06 84 SER A O 1
#

Nearest PDB structures (foldseek):
  3e8o-assembly1_B  TM=6.678E-01  e=5.072E-02  Deinococcus radiodurans
  4zos-assembly1_C  TM=7.159E-01  e=2.017E-01  Yersinia enterocolitica subsp. enterocolitica 8081
  4hl9-assembly4_H  TM=7.353E-01  e=6.086E-01  Rhodospirillum rubrum ATCC 11170
  4dn9-assembly1_A  TM=6.538E-01  e=3.754E-01  Chloroflexus aurantiacus J-10-fl
  3kkf-assembly1_A  TM=6.700E-01  e=6.086E-01  Bacteroides thetaiotaomicron

Foldseek 3Di:
DVVLLVVVVVPQVPDPFFFPDWDKDQDPVDRPDIDIDGHGPDPVSVVVLCVDPVSVVSQVVVQVPDPDGDDDDDDDDPDDPDDD

=== Feature glossary ===
Legend for the data blocks above and below:

— What the protein is —

Sequence gives the chain of amino acids in standard one-letter code (A=alanine, C=cysteine, …, Y=tyrosine), read N→C. It is the only feature that is directly encoded by the gene; all structural features are derived from the folded form of this sequence.

The annotation block draws on four external resources. InterPro: which protein families and domains the sequence belongs to. GO: standardized terms for what the protein does, what process it participates in, and where in the cell it acts. CATH: which structural fold it has in the CATH hierarchy. Organism: the species of origin.

— Where its atoms are —

Atomic coordinates in PDBx/mmCIF format — the same representation the Protein Data Bank distributes. Each line of the _atom_site loop places one backbone atom in Cartesian space (units: ångströms, origin: arbitrary).

Six rendered views show the 3D structure from the faces of a cube — i.e. along ±x, ±y, ±z. Rendering representation is drawn randomly per protein from cartoon (secondary-structure ribbons), sticks (backbone bonds), or molecular surface; coloring is either N→C rainbow (blue at the N-terminus through red at the C-terminus) or one color per chain.

— Local backbone conformation —

DSSP 8-state secondary structure assigns each residue one of H (α-helix), G (3₁₀-helix), I (π-helix), E (extended β-strand), B (isolated β-bridge), T (hydrogen-bonded turn), S (bend), or '-' (coil). The assignment is computed from backbone hydrogen-bond geometry via the Kabsch–Sander algorithm.

P-SEA three-state annotation labels each residue as helix, strand, or coil based purely on the geometry of the Cα trace. It serves as a fallback when the full backbone (and thus DSSP) is unavailable.

φ (phi) and ψ (psi) are the two rotatable backbone dihedrals per residue: φ is the C(i-1)–N–Cα–C torsion, ψ is the N–Cα–C–N(i+1) torsion, both in degrees on (−180°, 180°]. α-helical residue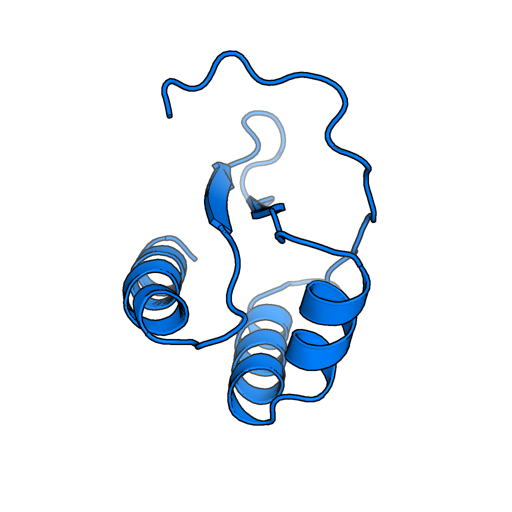s cluster near (−60°, −45°); β-strand residues near (−120°, +130°). A Ramachandran plot is simply a scatter of (φ, ψ) for every residue.

— Global shape and packing —

Radius of gyration (Rg) is the root-mean-square distance of Cα atoms from their centroid — a single number for overall size and compactness. A globular domain of N residues has Rg ≈ 2.2·N^0.38 Å; an extended or disordered chain has a much larger Rg. The Cα contact count is the number of residue pairs whose Cα atoms are within 8 Å and are more than four positions apart in sequence — a standard proxy for tertiary packing density. The bounding box is the smallest axis-aligned box enclosing all Cα atoms.

Accessible surface area quantifies burial. A residue with SASA near zero is packed into the hydrophobic core; one with SASA >100 Å² sits on the surface. Computed here via the Shrake–Rupley numerical algorithm with a 1.4 Å probe.

The contact map is a binary N×N matrix image: pixel (i, j) is dark where Cα_i and Cα_j are within 8 Å and |i−j|>4. Because the |i−j|>4 filter removes local helical contacts, off-diagonal stripes parallel to the main diagonal indicate parallel β-sheets; stripes perpendicular to it indicate antiparallel β-sheets. The Ramachandran plot scatters every residue's (φ, ψ) pair against the sterically allowed regions. The PAE heatmap renders the predicted-aligned-error matrix.

— Structural neighborhood —

A 3Di character summarizes, for each residue, the relative orientation of the Cα frame of its nearest spatial neighbor. Because it encodes fold topology rather than chemistry, 3Di alignments detect remote structural similarity that sequence alignment misses.

Structural nearest neighbors (via Foldseek easy-search vs the PDB). Reported per hit: target PDB id, E-value, and alignment TM-score. A TM-score above ~0.5 is the conventional threshold for 'same fold'.

— Confidence and disorder —

For AlphaFold models, the B-factor field carries pLDDT — the model's own estimate of local accuracy on a 0–100 scale. Regions with pLDDT<50 should be treated as essentially unmodeled; they often correspond to intrinsically disordered segments.

B-factor (Debye–Waller factor) reflects atomic displacement in the crystal lattice. It is an experimental observable (units Å²), not a prediction; low values mean the atom is pinned down, high values mean it moves or is heterogeneous across the crystal.

Predicted Aligned Error (PAE) is an AlphaFold confidence matrix: entry (i, j) is the expected error in the position of residue j, in ångströms, when the prediction is superimposed on the true structure at residue i. Low PAE within a block of residues means that block is internally rigid and well-predicted; high PAE between two blocks means their relative placement is uncertain even if each block individually is confident.